Protein AF-A0A9P5F449-F1 (afdb_monomer)

Organism: Colletotrichum siamense (NCBI:txid690259)

Sequence (110 aa):
MAILNINISWKQHKWPLFYCLVSLIGAFAYGYDTIYYTGIQGMAPFIRDYGHQEPDGTYELGTTFLSVTASLIYVGEFCGALITAPINDRWGRKAVFAT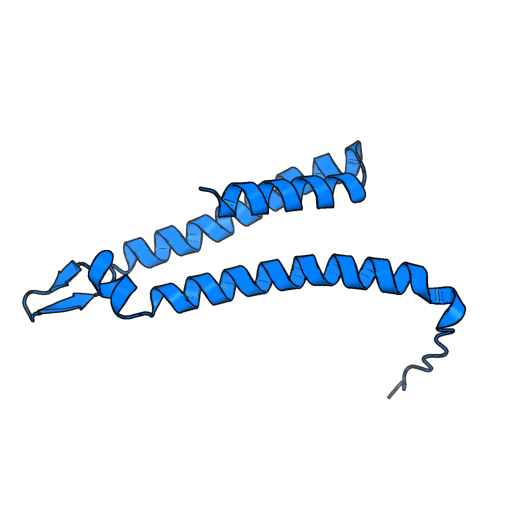ASVCIVAGAIV

Nearest PDB structures (foldseek):
  7w6s-assembly1_F  TM=2.680E-01  e=9.072E+00  Homo sapiens

Solvent-accessible surface area (backbone atoms only — not comparable to full-atom values): 6469 Å² total; per-residue (Å²): 135,85,74,78,81,77,83,73,58,64,87,78,44,50,63,64,52,50,54,51,52,59,54,44,51,56,56,49,52,54,55,46,51,59,52,50,54,59,53,47,73,72,33,68,69,52,22,63,76,68,25,48,79,44,96,86,74,50,58,45,60,50,68,64,59,57,50,53,57,57,49,50,53,56,53,51,50,53,54,49,54,62,55,45,53,62,43,32,76,75,62,32,70,70,47,43,52,52,53,52,52,50,51,52,54,53,63,73,73,109

Structure (mmCIF, N/CA/C/O backbone):
data_AF-A0A9P5F449-F1
#
_entry.id   AF-A0A9P5F449-F1
#
loop_
_atom_site.group_PDB
_atom_site.id
_atom_site.type_symbol
_atom_site.label_atom_id
_atom_site.label_alt_id
_atom_site.label_comp_id
_atom_site.label_asym_id
_atom_site.label_entity_id
_atom_site.label_seq_id
_atom_site.pdbx_PDB_ins_code
_atom_site.Cartn_x
_atom_site.Cartn_y
_atom_site.Cartn_z
_atom_site.occupancy
_atom_site.B_iso_or_equiv
_atom_site.auth_seq_id
_atom_site.auth_comp_id
_atom_site.auth_asym_id
_atom_site.auth_atom_id
_atom_site.pdbx_PDB_model_num
ATOM 1 N N . MET A 1 1 ? 20.920 -6.631 30.907 1.00 40.91 1 MET A N 1
ATOM 2 C CA . MET A 1 1 ? 20.142 -7.774 30.381 1.00 40.91 1 MET A CA 1
ATOM 3 C C . MET A 1 1 ? 18.872 -7.933 31.207 1.00 40.91 1 MET A C 1
ATOM 5 O O . MET A 1 1 ? 18.827 -8.759 32.107 1.00 40.91 1 MET A O 1
ATOM 9 N N . ALA A 1 2 ? 17.857 -7.102 30.963 1.00 43.72 2 ALA A N 1
ATOM 10 C CA . ALA A 1 2 ? 16.537 -7.317 31.548 1.00 43.72 2 ALA A CA 1
ATOM 11 C C . ALA A 1 2 ? 15.800 -8.304 30.636 1.00 43.72 2 ALA A C 1
ATOM 13 O O . ALA A 1 2 ? 15.246 -7.926 29.608 1.00 43.72 2 ALA A O 1
ATOM 14 N N . ILE A 1 3 ? 15.910 -9.589 30.969 1.00 54.06 3 ILE A N 1
ATOM 15 C CA . ILE A 1 3 ? 15.130 -10.664 30.361 1.00 54.06 3 ILE A CA 1
ATOM 16 C C . ILE A 1 3 ? 13.668 -10.339 30.678 1.00 54.06 3 ILE A C 1
ATOM 18 O O . ILE A 1 3 ? 13.267 -10.358 31.840 1.00 54.06 3 ILE A O 1
ATOM 22 N N . LEU A 1 4 ? 12.912 -9.938 29.654 1.00 55.19 4 LEU A N 1
ATOM 23 C CA . LEU A 1 4 ? 11.485 -9.651 29.745 1.00 55.19 4 LEU A CA 1
ATOM 24 C C . LEU A 1 4 ? 10.788 -10.831 30.437 1.00 55.19 4 LEU A C 1
ATOM 26 O O . LEU A 1 4 ? 10.708 -11.931 29.892 1.00 55.19 4 LEU A O 1
ATOM 30 N N . ASN A 1 5 ? 10.300 -10.599 31.654 1.00 52.06 5 ASN A N 1
ATOM 31 C CA . ASN A 1 5 ? 9.456 -11.531 32.387 1.00 52.06 5 ASN A CA 1
ATOM 32 C C . ASN A 1 5 ? 8.053 -11.482 31.763 1.00 52.06 5 ASN A C 1
ATOM 34 O O . ASN A 1 5 ? 7.157 -10.780 32.230 1.00 52.06 5 ASN A O 1
ATOM 38 N N . ILE A 1 6 ? 7.910 -12.148 30.616 1.00 66.00 6 ILE A N 1
ATOM 39 C CA . ILE A 1 6 ? 6.676 -12.203 29.835 1.00 66.00 6 ILE A CA 1
ATOM 40 C C . ILE A 1 6 ? 5.729 -13.211 30.498 1.00 66.00 6 ILE A C 1
ATOM 42 O O . ILE A 1 6 ? 5.575 -14.345 30.053 1.00 66.00 6 ILE A O 1
ATOM 46 N N . ASN A 1 7 ? 5.071 -12.793 31.577 1.00 60.50 7 ASN A N 1
ATOM 47 C CA . ASN A 1 7 ? 3.947 -13.525 32.159 1.00 60.50 7 ASN A CA 1
ATOM 48 C C . ASN A 1 7 ? 2.662 -13.214 31.360 1.00 60.50 7 ASN A C 1
ATOM 50 O O . ASN A 1 7 ? 1.750 -12.544 31.843 1.00 60.50 7 ASN A O 1
ATOM 54 N N . ILE A 1 8 ? 2.624 -13.613 30.080 1.00 64.94 8 ILE A N 1
ATOM 55 C CA . ILE A 1 8 ? 1.445 -13.432 29.217 1.00 64.94 8 ILE A CA 1
ATOM 56 C C . ILE A 1 8 ? 0.423 -14.519 29.548 1.00 64.94 8 ILE A C 1
ATOM 58 O O . ILE A 1 8 ? 0.587 -15.690 29.203 1.00 64.94 8 ILE A O 1
ATOM 62 N N . SER A 1 9 ? -0.687 -14.118 30.163 1.00 64.38 9 SER A N 1
ATOM 63 C CA . SER A 1 9 ? -1.872 -14.965 30.300 1.00 64.38 9 SER A CA 1
ATOM 64 C C . SER A 1 9 ? -2.606 -15.052 28.953 1.00 64.38 9 SER A C 1
ATOM 66 O O . SER A 1 9 ? -3.471 -14.234 28.627 1.00 64.38 9 SER A O 1
ATOM 68 N N . TRP A 1 10 ? -2.253 -16.053 28.138 1.00 65.31 10 TRP A N 1
ATOM 69 C CA . TRP A 1 10 ? -2.786 -16.278 26.780 1.00 65.31 10 TRP A CA 1
ATOM 70 C C . TRP A 1 10 ? -4.324 -16.323 26.709 1.00 65.31 10 TRP A C 1
ATOM 72 O O . TRP A 1 10 ? -4.921 -15.899 25.720 1.00 65.31 10 TRP A O 1
ATOM 82 N N . LYS A 1 11 ? -4.995 -16.785 27.775 1.00 66.81 11 LYS A N 1
ATOM 83 C CA . LYS A 1 11 ? -6.468 -16.834 27.844 1.00 66.81 11 LYS A CA 1
ATOM 84 C C . LYS A 1 11 ? -7.122 -15.456 27.989 1.00 66.81 11 LYS A C 1
ATOM 86 O O . LYS A 1 11 ? -8.237 -15.284 27.495 1.00 66.81 11 LYS A O 1
ATOM 91 N N . GLN A 1 12 ? -6.460 -14.500 28.644 1.00 70.56 12 GLN A N 1
ATOM 92 C CA . GLN A 1 12 ? -6.990 -13.145 28.856 1.00 70.56 12 GLN A CA 1
ATOM 93 C C . GLN A 1 12 ? -6.694 -12.223 27.665 1.00 70.56 12 GLN A C 1
ATOM 9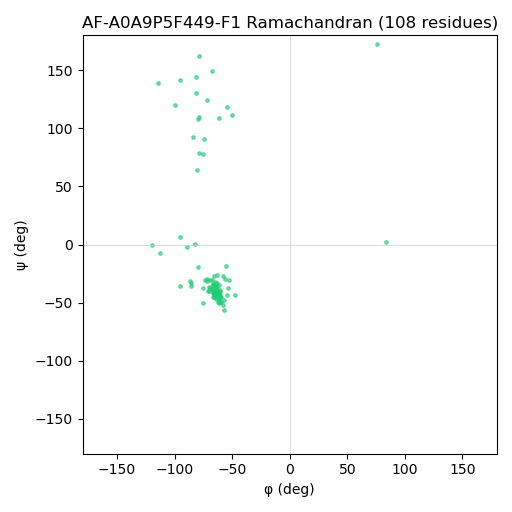5 O O . GLN A 1 12 ? -7.531 -11.400 27.303 1.00 70.56 12 GLN A O 1
ATOM 100 N N . HIS A 1 13 ? -5.557 -12.413 26.988 1.00 72.56 13 HIS A N 1
ATOM 101 C CA . HIS A 1 13 ? -5.115 -11.533 25.896 1.00 72.56 13 HIS A CA 1
ATOM 102 C C . HIS A 1 13 ? -5.482 -12.004 24.482 1.00 72.56 13 HIS A C 1
ATOM 104 O O . HIS A 1 13 ? -5.095 -11.357 23.512 1.00 72.56 13 HIS A O 1
ATOM 110 N N . LYS A 1 14 ? -6.276 -13.073 24.334 1.00 78.06 14 LYS A N 1
ATOM 111 C CA . LYS A 1 14 ? -6.694 -13.606 23.023 1.00 78.06 14 LYS A CA 1
ATOM 112 C C . LYS A 1 14 ? -7.355 -12.569 22.099 1.00 78.06 14 LYS A C 1
ATOM 114 O O . LYS A 1 14 ? -7.103 -12.577 20.901 1.00 78.06 14 LYS A O 1
ATOM 119 N N . TRP A 1 15 ? -8.157 -11.652 22.648 1.00 78.38 15 TRP A N 1
ATOM 120 C CA . TRP A 1 15 ? -8.842 -10.608 21.873 1.00 78.38 15 TRP A CA 1
ATOM 121 C C . TRP A 1 15 ? -7.901 -9.476 21.426 1.00 78.38 15 TRP A C 1
ATOM 123 O O . TRP A 1 15 ? -7.871 -9.191 20.231 1.00 78.38 15 TRP A O 1
ATOM 133 N N . PRO A 1 16 ? -7.089 -8.861 22.312 1.00 81.12 16 PRO A N 1
ATOM 134 C CA . PRO A 1 16 ? -6.036 -7.934 21.895 1.00 81.12 16 PRO A CA 1
ATOM 135 C C . PRO A 1 16 ? -5.073 -8.533 20.866 1.00 81.12 16 PRO A C 1
ATOM 137 O O . PRO A 1 16 ? -4.762 -7.881 19.875 1.00 81.12 16 PRO A O 1
ATOM 140 N N . LEU A 1 17 ? -4.648 -9.786 21.067 1.00 82.81 1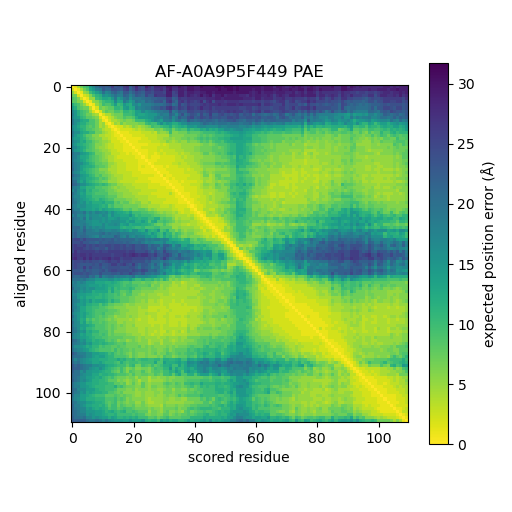7 LEU A N 1
ATOM 141 C CA . LEU A 1 17 ? -3.741 -10.476 20.150 1.00 82.81 17 LEU A CA 1
ATOM 142 C C . LEU A 1 17 ? -4.363 -10.621 18.755 1.00 82.81 17 LEU A C 1
ATOM 144 O O . LEU A 1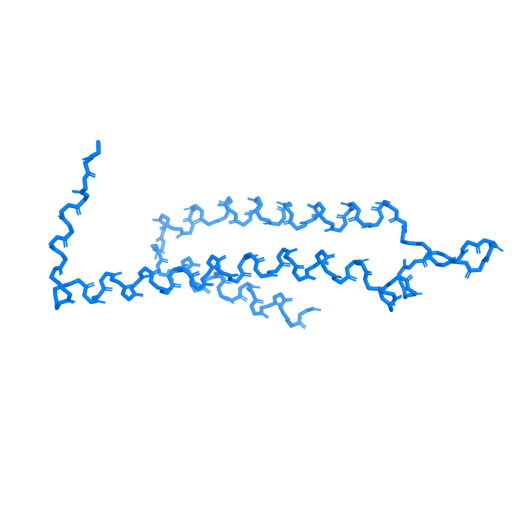 17 ? -3.703 -10.354 17.755 1.00 82.81 17 LEU A O 1
ATOM 148 N N . PHE A 1 18 ? -5.648 -10.978 18.694 1.00 84.31 18 PHE A N 1
ATOM 149 C CA . PHE A 1 18 ? -6.395 -11.060 17.443 1.00 84.31 18 PHE A CA 1
ATOM 150 C C . PHE A 1 18 ? -6.469 -9.704 16.725 1.00 84.31 18 PHE A C 1
ATOM 152 O O . PHE A 1 18 ? -6.177 -9.630 15.534 1.00 84.31 18 PHE A O 1
ATOM 159 N N . TYR A 1 19 ? -6.776 -8.613 17.435 1.00 83.56 19 TYR A N 1
ATOM 160 C CA . TYR A 1 19 ? -6.793 -7.276 16.828 1.00 83.56 19 TYR A CA 1
ATOM 161 C C . TYR A 1 19 ? -5.410 -6.833 16.326 1.00 83.56 19 TYR A C 1
ATOM 163 O O . TYR A 1 19 ? -5.313 -6.232 15.255 1.00 83.56 19 TYR A O 1
ATOM 171 N N . CYS A 1 20 ? -4.338 -7.160 17.052 1.00 83.69 20 CYS A N 1
ATOM 172 C CA . CYS A 1 20 ? -2.971 -6.896 16.602 1.00 83.69 20 CYS A CA 1
ATOM 173 C C . CYS A 1 20 ? -2.612 -7.704 15.349 1.00 83.69 20 CYS A C 1
ATOM 175 O O . CYS A 1 20 ? -2.021 -7.146 14.429 1.00 83.69 20 CYS A O 1
ATOM 177 N N . LEU A 1 21 ? -3.004 -8.981 15.280 1.00 86.31 21 LEU A N 1
ATOM 178 C CA . LEU A 1 21 ? -2.794 -9.824 14.099 1.00 86.31 21 LEU A CA 1
ATOM 179 C C . LEU A 1 21 ? -3.505 -9.264 12.864 1.00 86.31 21 LEU A C 1
ATOM 181 O O . LEU A 1 21 ? -2.893 -9.160 11.805 1.00 86.31 21 LEU A O 1
ATOM 185 N N . VAL A 1 22 ? -4.762 -8.836 13.004 1.00 85.50 22 VAL A N 1
ATOM 186 C CA . VAL A 1 22 ? -5.509 -8.209 11.900 1.00 85.50 22 VAL A CA 1
ATOM 187 C C . VAL A 1 22 ? -4.825 -6.918 11.436 1.00 85.50 22 VAL A C 1
ATOM 189 O O . VAL A 1 22 ? -4.688 -6.692 10.237 1.00 85.50 22 VAL A O 1
ATOM 192 N N . SER A 1 23 ? -4.325 -6.097 12.365 1.00 84.50 23 SER A N 1
ATOM 193 C CA . SER A 1 23 ? -3.555 -4.894 12.015 1.00 84.50 23 SER A CA 1
ATOM 194 C C . SER A 1 23 ? -2.238 -5.221 11.297 1.00 84.50 23 SER A C 1
ATOM 196 O O . SER A 1 23 ? -1.813 -4.461 10.429 1.00 84.50 23 SER A O 1
ATOM 198 N N . LEU A 1 24 ? -1.596 -6.338 11.648 1.00 87.81 24 LEU A N 1
ATOM 199 C CA . LEU A 1 24 ? -0.354 -6.817 11.037 1.00 87.81 24 LEU A CA 1
ATOM 200 C C . LEU A 1 24 ? -0.547 -7.231 9.577 1.00 87.81 24 LEU A C 1
ATOM 202 O O . LEU A 1 24 ? 0.341 -6.990 8.768 1.00 87.81 24 LEU A O 1
ATOM 206 N N . ILE A 1 25 ? -1.710 -7.785 9.221 1.00 87.12 25 ILE A N 1
ATOM 207 C CA . ILE A 1 25 ? -2.038 -8.120 7.825 1.00 87.12 25 ILE A CA 1
ATOM 208 C C . ILE A 1 25 ? -2.033 -6.859 6.950 1.00 87.12 25 ILE A C 1
ATOM 210 O O . ILE A 1 25 ? -1.518 -6.895 5.837 1.00 87.12 25 ILE A O 1
ATOM 214 N N . GLY A 1 26 ? -2.537 -5.730 7.460 1.00 83.56 26 GLY A N 1
ATOM 215 C CA . GLY A 1 26 ? -2.481 -4.451 6.743 1.00 83.56 26 GLY A CA 1
ATOM 216 C C . GLY A 1 26 ? -1.046 -3.970 6.504 1.00 83.56 26 GLY A C 1
ATOM 217 O O . GLY A 1 26 ? -0.701 -3.583 5.392 1.00 83.56 26 GLY A O 1
ATOM 218 N N . ALA A 1 27 ? -0.187 -4.064 7.523 1.00 85.00 27 ALA A N 1
ATOM 219 C CA . ALA A 1 27 ? 1.233 -3.729 7.389 1.00 85.00 27 ALA A CA 1
ATOM 220 C C . ALA A 1 27 ? 1.977 -4.687 6.439 1.00 85.00 27 ALA A C 1
ATOM 222 O O . ALA A 1 27 ? 2.866 -4.269 5.702 1.00 85.00 27 ALA A O 1
ATOM 223 N N . PHE A 1 28 ? 1.596 -5.966 6.430 1.00 87.44 28 PHE A N 1
ATOM 224 C CA . PHE A 1 28 ? 2.144 -6.959 5.512 1.00 87.44 28 PHE A CA 1
ATOM 225 C C . PHE A 1 28 ? 1.753 -6.671 4.058 1.00 87.44 28 PHE A C 1
ATOM 227 O O . PHE A 1 28 ? 2.614 -6.709 3.186 1.00 87.44 28 PHE A O 1
ATOM 234 N N . ALA A 1 29 ? 0.484 -6.337 3.801 1.00 86.31 29 ALA A N 1
ATOM 235 C CA . ALA A 1 29 ? 0.010 -5.974 2.466 1.00 86.31 29 ALA A CA 1
ATOM 236 C C . ALA A 1 29 ? 0.738 -4.736 1.916 1.00 86.31 29 ALA A C 1
ATOM 238 O O . ALA A 1 29 ? 1.142 -4.735 0.759 1.00 86.31 29 ALA A O 1
ATOM 239 N N . TYR A 1 30 ? 0.972 -3.731 2.767 1.00 84.00 30 TYR A N 1
ATOM 240 C CA . TYR A 1 30 ? 1.771 -2.557 2.414 1.00 84.00 30 TYR A CA 1
ATOM 241 C C . TYR A 1 30 ? 3.190 -2.937 1.962 1.00 84.00 30 TYR A C 1
ATOM 243 O O . TYR A 1 30 ? 3.611 -2.576 0.869 1.00 84.00 30 TYR A O 1
ATOM 251 N N . GLY A 1 31 ? 3.910 -3.729 2.767 1.00 87.00 31 GLY A N 1
ATOM 252 C CA . GLY A 1 31 ? 5.265 -4.162 2.408 1.00 87.00 31 GLY A CA 1
ATOM 253 C C . GLY A 1 31 ? 5.308 -5.063 1.169 1.00 87.00 31 GLY A C 1
ATOM 254 O O . GLY A 1 31 ? 6.268 -5.009 0.400 1.00 87.00 31 GLY A O 1
ATOM 255 N N . TYR A 1 32 ? 4.268 -5.873 0.960 1.00 88.50 32 TYR A N 1
ATOM 256 C CA . TYR A 1 32 ? 4.130 -6.697 -0.237 1.00 88.50 32 TYR A CA 1
ATOM 257 C C . TYR A 1 32 ? 4.048 -5.837 -1.502 1.00 88.50 32 TYR A C 1
ATOM 259 O O . TYR A 1 32 ? 4.779 -6.117 -2.446 1.00 88.50 32 TYR A O 1
ATOM 267 N N . ASP A 1 33 ? 3.233 -4.780 -1.510 1.00 85.50 33 ASP A N 1
ATOM 268 C CA . ASP A 1 33 ? 3.032 -3.927 -2.689 1.00 85.50 33 ASP A CA 1
ATOM 269 C C . ASP A 1 33 ? 4.323 -3.198 -3.107 1.00 85.50 33 ASP A C 1
ATOM 271 O O . ASP A 1 33 ? 4.703 -3.198 -4.280 1.00 85.50 33 ASP A O 1
ATOM 275 N N . THR A 1 34 ? 5.090 -2.691 -2.134 1.00 83.62 34 THR A N 1
ATOM 276 C CA . THR A 1 34 ? 6.384 -2.037 -2.397 1.00 83.62 34 THR A CA 1
ATOM 277 C C . THR A 1 34 ? 7.397 -2.984 -3.057 1.00 83.62 34 THR A C 1
ATOM 279 O O . THR A 1 34 ? 8.095 -2.611 -4.006 1.00 83.62 34 THR A O 1
ATOM 282 N N . ILE A 1 35 ? 7.500 -4.223 -2.567 1.00 85.88 35 ILE A N 1
ATOM 283 C CA . ILE A 1 35 ? 8.446 -5.218 -3.102 1.00 85.88 35 ILE A CA 1
ATOM 284 C C . ILE A 1 35 ? 7.941 -5.784 -4.434 1.00 85.88 35 ILE A C 1
ATOM 286 O O . ILE A 1 35 ? 8.727 -6.025 -5.349 1.00 85.88 35 ILE A O 1
ATOM 290 N N . TYR A 1 36 ? 6.632 -5.976 -4.563 1.00 85.50 36 TYR A N 1
ATOM 291 C CA . TYR A 1 36 ? 6.002 -6.451 -5.787 1.00 85.50 36 TYR A CA 1
ATOM 292 C C . TYR A 1 36 ? 6.257 -5.486 -6.949 1.00 85.50 36 TYR A C 1
ATOM 294 O O . TYR A 1 36 ? 6.740 -5.905 -8.004 1.00 85.50 36 TYR A O 1
ATOM 302 N N . TYR A 1 37 ? 6.021 -4.190 -6.730 1.00 82.38 37 TYR A N 1
ATOM 303 C CA . TYR A 1 37 ? 6.223 -3.164 -7.746 1.00 82.38 37 TYR A CA 1
ATOM 304 C C . TYR A 1 37 ? 7.688 -3.067 -8.195 1.00 82.38 37 TYR A C 1
ATOM 306 O O . TYR A 1 37 ? 7.989 -3.136 -9.388 1.00 82.38 37 TYR A O 1
ATOM 314 N N . THR A 1 38 ? 8.618 -2.995 -7.238 1.00 81.94 38 THR A N 1
ATOM 315 C CA . THR A 1 38 ? 10.062 -2.951 -7.531 1.00 81.94 38 THR A CA 1
ATOM 316 C C . THR A 1 38 ? 10.562 -4.224 -8.225 1.00 81.94 38 THR A C 1
ATOM 318 O O . THR A 1 38 ? 11.433 -4.149 -9.092 1.00 81.94 38 THR A O 1
ATOM 321 N N . GLY A 1 39 ? 9.984 -5.388 -7.913 1.00 83.12 39 GLY A N 1
ATOM 322 C CA . GLY A 1 39 ? 10.294 -6.652 -8.581 1.00 83.12 39 GLY A CA 1
ATOM 323 C C . GLY A 1 39 ? 9.865 -6.681 -10.051 1.00 83.12 39 GLY A C 1
ATOM 324 O O . GLY A 1 39 ? 10.634 -7.129 -10.901 1.00 83.12 39 GLY A O 1
ATOM 325 N N . ILE A 1 40 ? 8.674 -6.161 -10.370 1.00 81.75 40 ILE A N 1
ATOM 326 C CA . ILE A 1 40 ? 8.163 -6.106 -11.751 1.00 81.75 40 ILE A CA 1
ATOM 327 C C . ILE A 1 40 ? 8.989 -5.161 -12.619 1.00 81.75 40 ILE A C 1
ATOM 329 O O . ILE A 1 40 ? 9.271 -5.490 -13.771 1.00 81.75 40 ILE A O 1
ATOM 333 N N . GLN A 1 41 ? 9.426 -4.025 -12.071 1.00 72.69 41 GLN A N 1
ATOM 334 C CA . GLN A 1 41 ? 10.254 -3.063 -12.805 1.00 72.69 41 GLN A CA 1
ATOM 335 C C . GLN A 1 41 ? 11.562 -3.679 -13.335 1.00 72.69 41 GLN A C 1
ATOM 337 O O . GLN A 1 41 ? 12.073 -3.232 -14.360 1.00 72.69 41 GLN A O 1
ATOM 342 N N . GLY A 1 42 ? 12.086 -4.717 -12.675 1.00 74.25 42 GLY A N 1
ATOM 343 C CA . GLY A 1 42 ? 13.280 -5.452 -13.106 1.00 74.25 42 GLY A CA 1
ATOM 344 C C . GLY A 1 42 ? 13.017 -6.632 -14.052 1.00 74.25 42 GLY A C 1
ATOM 345 O O . GLY A 1 42 ? 13.967 -7.296 -14.467 1.00 74.25 42 GLY A O 1
ATOM 346 N N . MET A 1 43 ? 11.761 -6.945 -14.389 1.00 77.69 43 MET A N 1
ATOM 347 C CA . MET A 1 43 ? 11.435 -8.090 -15.244 1.00 77.69 43 MET A CA 1
ATOM 348 C C . MET A 1 43 ? 11.625 -7.762 -16.732 1.00 77.69 43 MET A C 1
ATOM 350 O O . MET A 1 43 ? 11.058 -6.807 -17.254 1.00 77.69 43 MET A O 1
ATOM 354 N N . ALA A 1 44 ? 12.337 -8.635 -17.452 1.00 70.31 44 ALA A N 1
ATOM 355 C CA . ALA A 1 44 ? 12.544 -8.548 -18.902 1.00 70.31 44 ALA A CA 1
ATOM 356 C C . ALA A 1 44 ? 11.267 -8.291 -19.745 1.00 70.31 44 ALA A C 1
ATOM 358 O O . ALA A 1 44 ? 11.332 -7.460 -20.648 1.00 70.31 44 ALA A O 1
ATOM 359 N N . PRO A 1 45 ? 10.105 -8.937 -19.493 1.00 71.75 45 PRO A N 1
ATOM 360 C CA . PRO A 1 45 ? 8.872 -8.614 -20.221 1.00 71.75 45 PRO A CA 1
ATOM 361 C C . PRO A 1 45 ? 8.371 -7.185 -19.968 1.00 71.75 45 PRO A C 1
ATOM 363 O O . PRO A 1 45 ? 7.957 -6.523 -20.911 1.00 71.75 45 PRO A O 1
ATOM 366 N N . PHE A 1 46 ? 8.476 -6.677 -18.737 1.00 71.12 46 PHE A N 1
ATOM 367 C CA . PHE A 1 46 ? 8.095 -5.297 -18.418 1.00 71.12 46 PHE A CA 1
ATOM 368 C C . PHE A 1 46 ? 9.017 -4.292 -19.121 1.00 71.12 46 PHE A C 1
ATOM 370 O O . PHE A 1 46 ? 8.560 -3.282 -19.652 1.00 71.12 46 PHE A O 1
ATOM 377 N N . ILE A 1 47 ? 10.311 -4.624 -19.203 1.00 69.31 47 ILE A N 1
ATOM 378 C CA . ILE A 1 47 ? 11.303 -3.831 -19.932 1.00 69.31 47 ILE A CA 1
ATOM 379 C C . ILE A 1 47 ? 11.060 -3.835 -21.438 1.00 69.31 47 ILE A C 1
ATOM 381 O O . ILE A 1 47 ? 11.258 -2.820 -22.095 1.00 69.31 47 ILE A O 1
ATOM 385 N N . ARG A 1 48 ? 10.573 -4.942 -21.992 1.00 65.06 48 ARG A N 1
ATOM 386 C CA . ARG A 1 48 ? 10.231 -5.021 -23.412 1.00 65.06 48 ARG A CA 1
ATOM 387 C C . ARG A 1 48 ? 8.991 -4.194 -23.768 1.00 65.06 48 ARG A C 1
ATOM 389 O O . ARG A 1 48 ? 8.953 -3.621 -24.850 1.00 65.06 48 ARG A O 1
ATOM 396 N N . ASP A 1 49 ? 7.998 -4.144 -22.881 1.00 69.00 49 ASP A N 1
ATOM 397 C CA . ASP A 1 49 ? 6.713 -3.492 -23.165 1.00 69.00 49 ASP A CA 1
ATOM 398 C C . ASP A 1 49 ? 6.725 -1.979 -22.848 1.00 69.00 49 ASP A C 1
ATOM 400 O O . ASP A 1 49 ? 6.061 -1.208 -23.540 1.00 69.00 49 ASP A O 1
ATOM 404 N N . TYR A 1 50 ? 7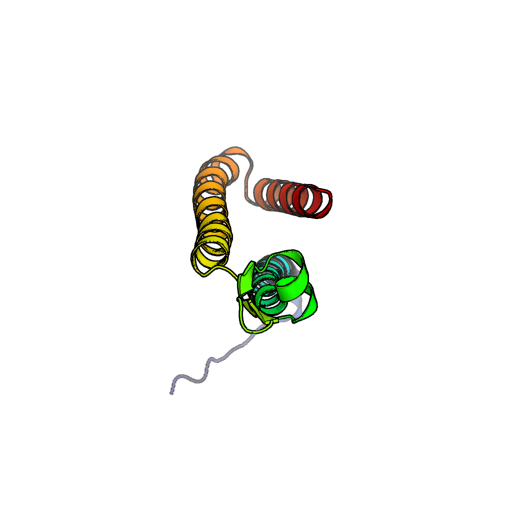.501 -1.535 -21.847 1.00 65.81 50 TYR A N 1
ATOM 405 C CA . TYR A 1 50 ? 7.608 -0.119 -21.442 1.00 65.81 50 TYR A CA 1
ATOM 406 C C . TYR A 1 50 ? 8.984 0.521 -21.698 1.00 65.81 50 TYR A C 1
ATOM 408 O O . TYR A 1 50 ? 9.149 1.726 -21.494 1.00 65.81 50 TYR A O 1
ATOM 416 N N . GLY A 1 51 ? 9.985 -0.258 -22.112 1.00 63.31 51 GLY A N 1
ATOM 417 C CA . GLY A 1 51 ? 11.319 0.244 -22.442 1.00 63.31 51 GLY A CA 1
ATOM 418 C C . GLY A 1 51 ? 11.395 0.886 -23.824 1.00 63.31 51 GLY A C 1
ATOM 419 O O . GLY A 1 51 ? 10.522 0.709 -24.675 1.00 63.31 51 GLY A O 1
ATOM 420 N N . HIS A 1 52 ? 12.444 1.670 -24.050 1.00 61.81 52 HIS A N 1
ATOM 421 C CA . HIS A 1 52 ? 12.774 2.192 -25.374 1.00 61.81 52 HIS A CA 1
ATOM 422 C C . HIS A 1 52 ? 13.803 1.282 -26.038 1.00 61.81 52 HIS A C 1
ATOM 424 O O . HIS A 1 52 ? 14.686 0.737 -25.376 1.00 61.81 52 HIS A O 1
ATOM 430 N N . GLN A 1 53 ? 13.641 1.079 -27.345 1.00 60.47 53 GLN A N 1
ATOM 431 C CA . GLN A 1 53 ? 14.569 0.284 -28.132 1.00 60.47 53 GLN A CA 1
ATOM 432 C C . GLN A 1 53 ? 15.791 1.151 -28.450 1.00 60.47 53 GLN A C 1
ATOM 434 O O . GLN A 1 53 ? 15.705 2.094 -29.240 1.00 60.47 53 GLN A O 1
ATOM 439 N N . GLU A 1 54 ? 16.910 0.845 -27.805 1.00 61.38 54 GLU A N 1
ATOM 440 C CA . GLU A 1 54 ? 18.202 1.464 -28.082 1.00 61.38 54 GLU A CA 1
ATOM 441 C C . GLU A 1 54 ? 18.667 1.019 -29.489 1.00 61.38 54 GLU A C 1
ATOM 443 O O . GLU A 1 54 ? 18.358 -0.104 -29.913 1.00 61.38 54 GLU A O 1
ATOM 448 N N . PRO A 1 55 ? 19.422 1.841 -30.240 1.00 55.69 55 PRO A N 1
ATOM 449 C CA . PRO A 1 55 ? 19.956 1.468 -31.557 1.00 55.69 55 PRO A CA 1
ATOM 450 C C . PRO A 1 55 ? 20.804 0.178 -31.580 1.00 55.69 55 PRO A C 1
ATOM 452 O O . PRO A 1 55 ? 20.942 -0.422 -32.645 1.00 55.69 55 PRO A O 1
ATOM 455 N N . ASP A 1 56 ? 21.302 -0.288 -30.429 1.00 57.41 56 ASP A N 1
ATOM 456 C CA . ASP A 1 56 ? 22.023 -1.564 -30.265 1.00 57.41 56 ASP A CA 1
ATOM 457 C C . ASP A 1 56 ? 21.097 -2.794 -30.112 1.00 57.41 56 ASP A C 1
ATOM 459 O O . ASP A 1 56 ? 21.563 -3.928 -29.984 1.00 57.41 56 ASP A O 1
ATOM 463 N N . GLY A 1 57 ? 19.773 -2.606 -30.148 1.00 59.66 57 GLY A N 1
ATOM 464 C CA . GLY A 1 57 ? 18.781 -3.683 -30.049 1.00 59.66 57 GLY A CA 1
ATOM 465 C C . GLY A 1 57 ? 18.448 -4.119 -28.617 1.00 59.66 57 GLY A C 1
ATOM 466 O O . GLY A 1 57 ? 17.634 -5.029 -28.435 1.00 59.66 57 GLY A O 1
ATOM 467 N N . THR A 1 58 ? 19.036 -3.472 -27.608 1.00 59.06 58 THR A N 1
ATOM 468 C CA . THR A 1 58 ? 18.677 -3.623 -26.193 1.00 59.06 58 THR A CA 1
ATOM 469 C C . THR A 1 58 ? 17.459 -2.767 -25.850 1.00 59.06 58 THR A C 1
ATOM 471 O O . THR A 1 58 ? 17.269 -1.678 -26.384 1.00 59.06 58 THR A O 1
ATOM 474 N N . TYR A 1 59 ? 16.609 -3.278 -24.962 1.00 58.69 59 TYR A N 1
ATOM 475 C CA . TYR A 1 59 ? 15.489 -2.525 -24.402 1.00 58.69 59 TYR A CA 1
ATOM 476 C C . TYR A 1 59 ? 15.912 -2.031 -23.025 1.00 58.69 59 TYR A C 1
ATOM 478 O O . TYR A 1 59 ? 16.223 -2.853 -22.160 1.00 58.69 59 TYR A O 1
ATOM 486 N N . GLU A 1 60 ? 15.923 -0.719 -22.816 1.00 60.56 60 GLU A N 1
ATOM 487 C CA . GLU A 1 60 ? 16.166 -0.127 -21.500 1.00 60.56 60 GLU A CA 1
ATOM 488 C C . GLU A 1 60 ? 14.917 0.603 -21.008 1.00 60.56 60 GLU A C 1
ATOM 490 O O . GLU A 1 60 ? 14.221 1.286 -21.767 1.00 60.56 60 GLU A O 1
ATOM 495 N N . LEU A 1 61 ? 14.607 0.453 -19.716 1.00 63.38 61 LEU A N 1
ATOM 496 C CA . LEU A 1 61 ? 13.567 1.267 -19.098 1.00 63.38 61 LEU A CA 1
ATOM 497 C C . LEU A 1 61 ? 14.091 2.692 -18.955 1.00 63.38 61 LEU A C 1
ATOM 499 O O . LEU A 1 61 ? 15.101 2.916 -18.289 1.00 63.38 61 LEU A O 1
ATOM 503 N N . GLY A 1 62 ? 13.361 3.665 -19.499 1.00 64.38 62 GLY A N 1
ATOM 504 C CA . GLY A 1 62 ? 13.663 5.069 -19.250 1.00 64.38 62 GLY A CA 1
ATOM 505 C C . GLY A 1 62 ? 13.695 5.341 -17.743 1.00 64.38 62 GLY A C 1
ATOM 506 O O . GLY A 1 62 ? 12.683 5.188 -17.051 1.00 64.38 62 GLY A O 1
ATOM 507 N N . THR A 1 63 ? 14.847 5.774 -17.227 1.00 67.00 63 THR A N 1
ATOM 508 C CA . THR A 1 63 ? 15.057 6.078 -15.797 1.00 67.00 63 THR A CA 1
ATOM 509 C C . THR A 1 63 ? 14.052 7.107 -15.274 1.00 67.00 63 THR A C 1
ATOM 511 O O . THR A 1 63 ? 13.640 7.056 -14.112 1.00 67.00 63 THR A O 1
ATOM 514 N N . THR A 1 64 ? 13.585 8.000 -16.150 1.00 71.81 64 THR A N 1
ATOM 515 C CA . THR A 1 64 ? 12.510 8.956 -15.875 1.00 71.81 64 THR A CA 1
ATOM 516 C C . THR A 1 64 ? 11.174 8.266 -15.596 1.00 71.81 64 THR A C 1
ATOM 518 O O . THR A 1 64 ? 10.529 8.599 -14.608 1.00 71.81 64 THR A O 1
ATOM 521 N N . PHE A 1 65 ? 10.762 7.282 -16.402 1.00 74.75 65 PHE A N 1
ATOM 522 C CA . PHE A 1 65 ? 9.494 6.568 -16.199 1.00 74.75 65 PHE A CA 1
ATOM 523 C C . PHE A 1 65 ? 9.520 5.744 -14.907 1.00 74.75 65 PHE A C 1
ATOM 525 O O . PHE A 1 65 ? 8.570 5.766 -14.121 1.00 74.75 65 PHE A O 1
ATOM 532 N N . LEU A 1 66 ? 10.651 5.093 -14.631 1.00 77.94 66 LEU A N 1
ATOM 533 C CA . LEU A 1 66 ? 10.863 4.337 -13.397 1.00 77.94 66 LEU A CA 1
ATOM 534 C C . LEU A 1 66 ? 10.772 5.249 -12.160 1.00 77.94 66 LEU A C 1
ATOM 536 O O . LEU A 1 66 ? 10.073 4.930 -11.200 1.00 77.94 66 LEU A O 1
ATOM 540 N N . SER A 1 67 ? 11.404 6.424 -12.217 1.00 79.50 67 SER A N 1
ATOM 541 C CA . SER A 1 67 ? 11.404 7.393 -11.111 1.00 79.50 67 SER A CA 1
ATOM 542 C C . SER A 1 67 ? 10.042 8.067 -10.903 1.00 79.50 67 SER A C 1
ATOM 544 O O . SER A 1 67 ? 9.611 8.265 -9.765 1.00 79.50 67 SER A O 1
ATOM 546 N N . VAL A 1 68 ? 9.333 8.412 -11.983 1.00 82.88 68 VAL A N 1
ATOM 547 C CA . VAL A 1 68 ? 7.999 9.038 -11.910 1.00 82.88 68 VAL A CA 1
ATOM 548 C C . VAL A 1 68 ? 6.981 8.069 -11.318 1.00 82.88 68 VAL A C 1
ATOM 550 O O . VAL A 1 68 ? 6.226 8.434 -10.423 1.00 82.88 68 VAL A O 1
ATOM 553 N N . THR A 1 69 ? 6.983 6.819 -11.768 1.00 82.19 69 THR A N 1
ATOM 554 C CA . THR A 1 69 ? 6.027 5.826 -11.275 1.00 82.19 69 THR A CA 1
ATOM 555 C C . THR A 1 69 ? 6.308 5.412 -9.826 1.00 82.19 69 THR A C 1
ATOM 557 O O . THR A 1 69 ? 5.375 5.333 -9.032 1.00 82.19 69 THR A O 1
ATOM 560 N N . ALA A 1 70 ? 7.578 5.252 -9.437 1.00 83.75 70 ALA A N 1
ATOM 561 C CA . ALA A 1 70 ? 7.945 4.979 -8.045 1.00 83.75 70 ALA A CA 1
ATOM 562 C C . ALA A 1 70 ? 7.602 6.151 -7.105 1.00 83.75 70 ALA A C 1
ATOM 564 O O . ALA A 1 70 ? 7.107 5.940 -6.001 1.00 83.75 70 ALA A O 1
ATOM 565 N N . SER A 1 71 ? 7.821 7.398 -7.537 1.00 87.31 71 SER A N 1
ATOM 566 C CA . SER A 1 71 ? 7.479 8.576 -6.725 1.00 87.31 71 SER A CA 1
ATOM 567 C C . SER A 1 71 ? 5.971 8.780 -6.562 1.00 87.31 71 SER A C 1
ATOM 569 O O . SER A 1 71 ? 5.536 9.243 -5.507 1.00 87.31 71 SER A O 1
ATOM 571 N N . LEU A 1 72 ? 5.163 8.381 -7.548 1.00 87.06 72 LEU A N 1
ATOM 572 C CA . LEU A 1 72 ? 3.704 8.475 -7.476 1.00 87.06 72 LEU A CA 1
ATOM 573 C C . LEU A 1 72 ? 3.116 7.635 -6.328 1.00 87.06 72 LEU A C 1
ATOM 575 O O . LEU A 1 72 ? 2.169 8.080 -5.679 1.00 87.06 72 LEU A O 1
ATOM 579 N N . ILE A 1 73 ? 3.712 6.473 -6.033 1.00 87.38 73 ILE A N 1
ATOM 580 C CA . ILE A 1 73 ? 3.316 5.612 -4.906 1.00 87.38 73 ILE A CA 1
ATOM 581 C C . ILE A 1 73 ? 3.488 6.368 -3.582 1.00 87.38 73 ILE A C 1
ATOM 583 O O . ILE A 1 73 ? 2.534 6.496 -2.817 1.00 87.38 73 ILE A O 1
ATOM 587 N N . TYR A 1 74 ? 4.656 6.979 -3.356 1.00 87.56 74 TYR A N 1
ATOM 588 C CA . TYR A 1 74 ? 4.922 7.767 -2.145 1.00 87.56 74 TYR A CA 1
ATOM 589 C C . TYR A 1 74 ? 4.012 8.996 -2.012 1.00 87.56 74 TYR A C 1
ATOM 591 O O . TYR A 1 74 ? 3.593 9.346 -0.907 1.00 87.56 74 TYR A O 1
ATOM 599 N N . VAL A 1 75 ? 3.669 9.653 -3.126 1.00 90.94 75 VAL A N 1
ATOM 600 C CA . VAL A 1 75 ? 2.689 10.754 -3.119 1.00 90.94 75 VAL A CA 1
ATOM 601 C C . VAL A 1 75 ? 1.306 10.244 -2.700 1.00 90.94 75 VAL A C 1
ATOM 603 O O . VAL A 1 75 ? 0.632 10.886 -1.890 1.00 90.94 75 VAL A O 1
ATOM 606 N N . GLY A 1 76 ? 0.893 9.078 -3.203 1.00 87.12 76 GLY A N 1
ATOM 607 C CA . GLY A 1 76 ? -0.346 8.414 -2.800 1.00 87.12 76 GLY A CA 1
ATOM 608 C C . GLY A 1 76 ? -0.374 8.081 -1.307 1.00 87.12 76 GLY A C 1
ATOM 609 O O . GLY A 1 76 ? -1.354 8.393 -0.629 1.00 87.12 76 GLY A O 1
ATOM 610 N N . GLU A 1 77 ? 0.717 7.529 -0.773 1.00 87.56 77 GLU A N 1
ATOM 611 C CA . GLU A 1 77 ? 0.872 7.230 0.658 1.00 87.56 77 GLU A CA 1
ATOM 612 C C . GLU A 1 77 ? 0.766 8.486 1.525 1.00 87.56 77 GLU A C 1
ATOM 614 O O . GLU A 1 77 ? 0.055 8.489 2.534 1.00 87.56 77 GLU A O 1
ATOM 619 N N . PHE A 1 78 ? 1.420 9.575 1.117 1.00 89.62 78 PHE A N 1
ATOM 620 C CA . PHE A 1 78 ? 1.362 10.852 1.823 1.00 89.62 78 PHE A CA 1
ATOM 621 C C . PHE A 1 78 ? -0.072 11.391 1.898 1.00 89.62 78 PHE A C 1
A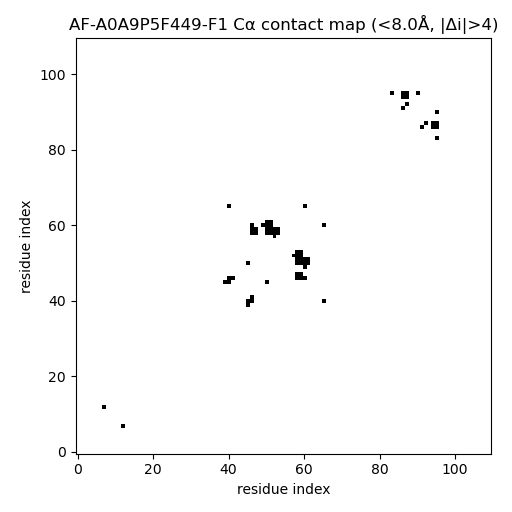TOM 623 O O . PHE A 1 78 ? -0.571 11.714 2.981 1.00 89.62 78 PHE A O 1
ATOM 630 N N . CYS A 1 79 ? -0.769 11.430 0.762 1.00 91.44 79 CYS A N 1
ATOM 631 C CA . CYS A 1 79 ? -2.168 11.847 0.704 1.00 91.44 79 CYS A CA 1
ATOM 632 C C . CYS A 1 79 ? -3.072 10.915 1.527 1.00 91.44 79 CYS A C 1
ATOM 634 O O . CYS A 1 79 ? -3.938 11.383 2.270 1.00 91.44 79 CYS A O 1
ATOM 636 N N . GLY A 1 80 ? -2.849 9.601 1.447 1.00 86.69 80 GLY A N 1
ATOM 637 C CA . GLY A 1 80 ? -3.584 8.599 2.217 1.00 86.69 80 GLY A CA 1
ATOM 638 C C . GLY A 1 80 ? -3.410 8.773 3.726 1.00 86.69 80 GLY A C 1
ATOM 639 O O . GLY A 1 80 ? -4.394 8.722 4.469 1.00 86.69 80 GLY A O 1
ATOM 640 N N . ALA A 1 81 ? -2.192 9.056 4.189 1.00 87.50 81 ALA A N 1
ATOM 641 C CA . ALA A 1 81 ? -1.906 9.323 5.596 1.00 87.50 81 ALA A CA 1
ATOM 642 C C . ALA A 1 81 ? -2.619 10.593 6.093 1.00 87.50 81 ALA A C 1
ATOM 644 O O . ALA A 1 81 ? -3.223 10.580 7.170 1.00 87.50 81 ALA A O 1
ATOM 645 N N . LEU A 1 82 ? -2.625 11.660 5.285 1.00 89.25 82 LEU A N 1
ATOM 646 C CA . LEU A 1 82 ? -3.329 12.905 5.607 1.00 89.25 82 LEU A CA 1
ATOM 647 C C . LEU A 1 82 ? -4.845 12.718 5.701 1.00 89.25 82 LEU A C 1
ATOM 649 O O . LEU A 1 82 ? -5.467 13.277 6.599 1.00 89.25 82 LEU A O 1
ATOM 653 N N . ILE A 1 83 ? -5.441 11.927 4.804 1.00 87.12 83 ILE A N 1
ATOM 654 C CA . ILE A 1 83 ? -6.886 11.644 4.799 1.00 87.12 83 ILE A CA 1
ATOM 655 C C . ILE A 1 83 ? -7.268 10.688 5.938 1.00 87.12 83 ILE A C 1
ATOM 657 O O . ILE A 1 83 ? -8.360 10.782 6.502 1.00 87.12 83 ILE A O 1
ATOM 661 N N . THR A 1 84 ? -6.362 9.794 6.330 1.00 84.44 84 THR A N 1
ATOM 662 C CA . THR A 1 84 ? -6.611 8.830 7.407 1.00 84.44 84 THR A CA 1
ATOM 663 C C . THR A 1 84 ? -6.778 9.510 8.769 1.00 84.44 84 THR A C 1
ATOM 665 O O . THR A 1 84 ? -7.614 9.073 9.561 1.00 84.44 84 THR A O 1
ATOM 668 N N . ALA A 1 85 ? -6.050 10.600 9.037 1.00 83.62 85 ALA A N 1
ATOM 669 C CA . ALA A 1 85 ? -6.143 11.344 10.297 1.00 83.62 85 ALA A CA 1
ATOM 670 C C . ALA A 1 85 ? -7.574 11.846 10.624 1.00 83.62 85 ALA A C 1
ATOM 672 O O . ALA A 1 85 ? -8.118 11.442 11.655 1.00 83.62 85 ALA A O 1
ATOM 673 N N . PRO A 1 86 ? -8.257 12.632 9.765 1.00 83.50 86 PRO A N 1
ATOM 674 C CA . PRO A 1 86 ? -9.620 13.086 10.037 1.00 83.50 86 PRO A CA 1
ATOM 675 C C . PRO A 1 86 ? -10.652 11.949 10.027 1.00 83.50 86 PRO A C 1
ATOM 677 O O . PRO A 1 86 ? -11.644 12.028 10.752 1.00 83.50 86 PRO A O 1
ATOM 680 N N . ILE A 1 87 ? -10.448 10.884 9.239 1.00 81.56 87 ILE A N 1
ATOM 681 C CA . ILE A 1 87 ? -11.346 9.714 9.240 1.00 81.56 87 ILE A CA 1
ATOM 682 C C . ILE A 1 87 ? -11.272 8.987 10.585 1.00 81.56 87 ILE A C 1
ATOM 684 O O . ILE A 1 87 ? -12.309 8.611 11.144 1.00 81.56 87 ILE A O 1
ATOM 688 N N . ASN A 1 88 ? -10.062 8.824 11.124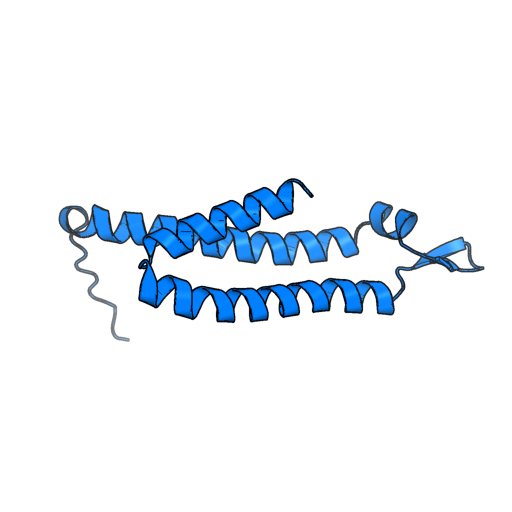 1.00 83.19 88 ASN A N 1
ATOM 689 C CA . ASN A 1 88 ? -9.852 8.188 12.417 1.00 83.19 88 ASN A CA 1
ATOM 690 C C . ASN A 1 88 ? -10.540 8.959 13.550 1.00 83.19 88 ASN A C 1
ATOM 692 O O . ASN A 1 88 ? -11.209 8.341 14.378 1.00 83.19 88 ASN A O 1
ATOM 696 N N . ASP A 1 89 ? -10.430 10.287 13.557 1.00 80.19 89 ASP A N 1
ATOM 697 C CA . ASP A 1 89 ? -10.996 11.117 14.625 1.00 80.19 89 ASP A CA 1
ATOM 698 C C . ASP A 1 89 ? -12.529 11.185 14.579 1.00 80.19 89 ASP A C 1
ATOM 700 O O . ASP A 1 89 ? -13.177 11.316 15.619 1.00 80.19 89 ASP A O 1
ATOM 704 N N . ARG A 1 90 ? -13.134 11.067 13.389 1.00 79.44 90 ARG A N 1
ATOM 705 C CA . ARG A 1 90 ? -14.584 11.259 13.204 1.00 79.44 90 ARG A CA 1
ATOM 706 C C . ARG A 1 90 ? -15.401 9.968 13.238 1.00 79.44 90 ARG A C 1
ATOM 708 O O . ARG A 1 90 ? -16.519 9.978 13.747 1.00 79.44 90 ARG A O 1
ATOM 715 N N . TRP A 1 91 ? -14.863 8.868 12.710 1.00 74.81 91 TRP A N 1
ATOM 716 C CA . TRP A 1 91 ? -15.562 7.575 12.624 1.00 74.81 91 TRP A CA 1
ATOM 717 C C . TRP A 1 91 ? -14.859 6.432 13.371 1.00 74.81 91 TRP A C 1
ATOM 719 O O . TRP A 1 91 ? -15.366 5.306 13.418 1.00 74.81 91 TRP A O 1
ATOM 729 N N . GLY A 1 92 ? -13.719 6.711 14.003 1.00 79.19 92 GLY A N 1
ATOM 730 C CA . GLY A 1 92 ? -12.957 5.738 14.773 1.00 79.19 92 GLY A CA 1
ATOM 731 C C . GLY A 1 92 ? -12.161 4.750 13.914 1.00 79.19 92 GLY A C 1
ATOM 732 O O . GLY A 1 92 ? -12.294 4.642 12.695 1.00 79.19 92 GLY A O 1
ATOM 733 N N . ARG A 1 93 ? -11.333 3.951 14.593 1.00 72.69 93 ARG A N 1
ATOM 734 C CA . ARG A 1 93 ? -10.323 3.070 13.980 1.00 72.69 93 ARG A CA 1
ATOM 735 C C . ARG A 1 93 ? -10.897 1.968 13.078 1.00 72.69 93 ARG A C 1
ATOM 737 O O . ARG A 1 93 ? -10.224 1.524 12.158 1.00 72.69 93 ARG A O 1
ATOM 744 N N . LYS A 1 94 ? -12.144 1.531 13.306 1.00 74.00 94 LYS A N 1
ATOM 745 C CA . LYS A 1 94 ? -12.818 0.527 12.456 1.00 74.00 94 LYS A CA 1
ATOM 746 C C . LYS A 1 94 ? -13.153 1.074 11.065 1.00 74.00 94 LYS A C 1
ATOM 748 O O . LYS A 1 94 ? -13.030 0.338 10.092 1.00 74.00 94 LYS A O 1
ATOM 753 N N . ALA A 1 95 ? -13.547 2.345 10.976 1.00 76.00 95 ALA A N 1
ATOM 754 C CA . ALA A 1 95 ? -13.859 2.980 9.701 1.00 76.00 95 ALA A CA 1
ATOM 755 C C . ALA A 1 95 ? -12.605 3.151 8.844 1.00 76.00 95 ALA A C 1
ATOM 757 O O . ALA A 1 95 ? -12.665 2.889 7.652 1.00 76.00 95 ALA A O 1
ATOM 758 N N . VAL A 1 96 ? -11.463 3.462 9.468 1.00 77.56 96 VAL A N 1
ATOM 759 C CA . VAL A 1 96 ? -10.158 3.545 8.792 1.00 77.56 96 VAL A CA 1
ATOM 760 C C . VAL A 1 96 ? -9.802 2.235 8.091 1.00 77.56 96 VAL A C 1
ATOM 762 O O . VAL A 1 96 ? -9.430 2.245 6.920 1.00 77.56 96 VAL A O 1
ATOM 765 N N . PHE A 1 97 ? -9.951 1.098 8.779 1.00 78.62 97 PHE A N 1
ATOM 766 C CA . PHE A 1 97 ? -9.689 -0.207 8.167 1.00 78.62 97 PHE A CA 1
ATOM 767 C C . PHE A 1 97 ? -10.653 -0.503 7.015 1.00 78.62 97 PHE A C 1
ATOM 769 O O . PHE A 1 97 ? -10.212 -0.973 5.973 1.00 78.62 97 PHE A O 1
ATOM 776 N N . ALA A 1 98 ? -11.942 -0.182 7.161 1.00 79.31 98 ALA A N 1
ATOM 777 C CA . ALA A 1 98 ? -12.917 -0.378 6.090 1.00 79.31 98 ALA A CA 1
ATOM 778 C C . ALA A 1 98 ? -12.610 0.491 4.858 1.00 79.31 98 ALA A C 1
ATOM 780 O O . ALA A 1 98 ? -12.615 -0.015 3.737 1.00 79.31 98 ALA A O 1
ATOM 781 N N . THR A 1 99 ? -12.285 1.773 5.052 1.00 80.12 99 THR A N 1
ATOM 782 C CA . THR A 1 99 ? -11.910 2.674 3.953 1.00 80.12 99 THR A CA 1
ATOM 783 C C . THR A 1 99 ? -10.613 2.235 3.283 1.00 80.12 99 THR A C 1
ATOM 785 O O . THR A 1 99 ? -10.550 2.214 2.060 1.00 80.12 99 THR A O 1
ATOM 788 N N . ALA A 1 100 ? -9.610 1.806 4.057 1.00 81.00 100 ALA A N 1
ATOM 789 C CA . ALA A 1 100 ? -8.358 1.292 3.507 1.00 81.00 100 ALA A CA 1
ATOM 790 C C . ALA A 1 100 ? -8.588 0.028 2.661 1.00 81.00 100 ALA A C 1
ATOM 792 O O . ALA A 1 100 ? -8.077 -0.064 1.548 1.00 81.00 100 ALA A O 1
ATOM 793 N N . SER A 1 101 ? -9.408 -0.914 3.140 1.00 81.19 101 SER A N 1
ATOM 794 C CA . SER A 1 101 ? -9.750 -2.121 2.378 1.00 81.19 101 SER A CA 1
ATOM 795 C C . SER A 1 101 ? -10.479 -1.805 1.071 1.00 81.19 101 SER A C 1
ATOM 797 O O . SER A 1 101 ? -10.149 -2.397 0.048 1.00 81.19 101 SER A O 1
ATOM 799 N N . VAL A 1 102 ? -11.429 -0.864 1.072 1.00 84.19 102 VAL A N 1
ATOM 800 C CA . VAL A 1 102 ? -12.132 -0.452 -0.157 1.00 84.19 102 VAL A CA 1
ATOM 801 C C . VAL A 1 102 ? -11.170 0.197 -1.151 1.00 84.19 102 VAL A C 1
ATOM 803 O O . VAL A 1 102 ? -11.226 -0.132 -2.333 1.00 84.19 102 VAL A O 1
ATOM 806 N N . CYS A 1 103 ? -10.264 1.063 -0.690 1.00 82.81 103 CYS A N 1
ATOM 807 C CA . CYS A 1 103 ? -9.266 1.689 -1.557 1.00 82.81 103 CYS A CA 1
ATOM 808 C C . CYS A 1 103 ? -8.325 0.661 -2.200 1.00 82.81 103 CYS A C 1
ATOM 810 O O . CYS A 1 103 ? -8.059 0.763 -3.392 1.00 82.81 103 CYS A O 1
ATOM 812 N N . ILE A 1 104 ? -7.871 -0.349 -1.448 1.00 81.56 104 ILE A N 1
ATOM 813 C CA . ILE A 1 104 ? -7.017 -1.423 -1.986 1.00 81.56 104 ILE A CA 1
ATOM 814 C C . ILE A 1 104 ? -7.773 -2.248 -3.034 1.00 81.56 104 ILE A C 1
ATOM 816 O O . ILE A 1 104 ? -7.235 -2.529 -4.099 1.00 81.56 104 ILE A O 1
ATOM 820 N N . VAL A 1 105 ? -9.031 -2.613 -2.765 1.00 84.00 105 VAL A N 1
ATOM 821 C CA . VAL A 1 105 ? -9.846 -3.375 -3.725 1.00 84.00 105 VAL A CA 1
ATOM 822 C C . VAL A 1 105 ? -10.114 -2.559 -4.987 1.00 84.00 105 VAL A C 1
ATOM 824 O O . VAL A 1 105 ? -9.995 -3.090 -6.084 1.00 84.00 105 VAL A O 1
ATOM 827 N N . ALA A 1 106 ? -10.436 -1.272 -4.849 1.00 84.94 106 ALA A N 1
ATOM 828 C CA . ALA A 1 106 ? -10.615 -0.386 -5.993 1.00 84.94 106 ALA A CA 1
ATOM 829 C C . ALA A 1 106 ? -9.321 -0.256 -6.813 1.00 84.94 106 ALA A C 1
ATOM 831 O O . ALA A 1 106 ? -9.376 -0.351 -8.034 1.00 84.94 106 ALA A O 1
ATOM 832 N N . GLY A 1 107 ? -8.171 -0.110 -6.149 1.00 78.62 107 GLY A N 1
ATOM 833 C CA . GLY A 1 107 ? -6.861 -0.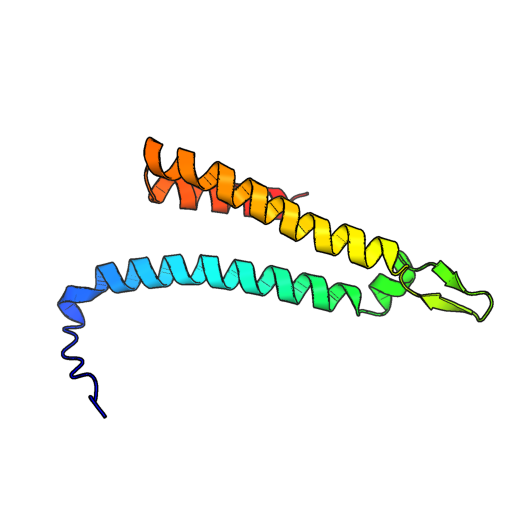064 -6.801 1.00 78.62 107 GLY A CA 1
ATOM 834 C C . GLY A 1 107 ? -6.458 -1.371 -7.488 1.00 78.62 107 GLY A C 1
ATOM 835 O O . GLY A 1 107 ? -5.721 -1.325 -8.456 1.00 78.62 107 GLY A O 1
ATOM 836 N N . ALA A 1 108 ? -6.956 -2.524 -7.033 1.00 78.56 108 ALA A N 1
ATOM 837 C CA . ALA A 1 108 ? -6.709 -3.812 -7.686 1.00 78.56 108 ALA A CA 1
ATOM 838 C C . ALA A 1 108 ? -7.601 -4.064 -8.917 1.00 78.56 108 ALA A C 1
ATOM 840 O O . ALA A 1 108 ? -7.309 -4.956 -9.710 1.00 78.56 108 ALA A O 1
ATOM 841 N N . ILE A 1 109 ? -8.726 -3.349 -9.034 1.00 82.44 109 ILE A N 1
ATOM 842 C CA . ILE A 1 109 ? -9.668 -3.485 -10.157 1.00 82.44 109 ILE A CA 1
ATOM 843 C C . ILE A 1 109 ? -9.251 -2.613 -11.347 1.00 82.44 109 ILE A C 1
ATOM 845 O O . ILE A 1 109 ? -9.500 -3.002 -12.488 1.00 82.44 109 ILE A O 1
ATOM 849 N N . VAL A 1 110 ? -8.700 -1.428 -11.072 1.00 67.88 110 VAL A N 1
ATOM 850 C CA . VAL A 1 110 ? -8.245 -0.451 -12.076 1.00 67.88 110 VAL A CA 1
ATOM 851 C C . VAL A 1 110 ? -6.866 -0.834 -12.592 1.00 67.88 110 VAL A C 1
ATOM 853 O O . VAL A 1 110 ? -6.684 -0.762 -13.827 1.00 67.88 110 VAL A O 1
#

InterPro domains:
  IPR005828 Major facilitator, sugar transporter-like [PF00083] (20-109)
  IPR020846 Major facilitator superfamil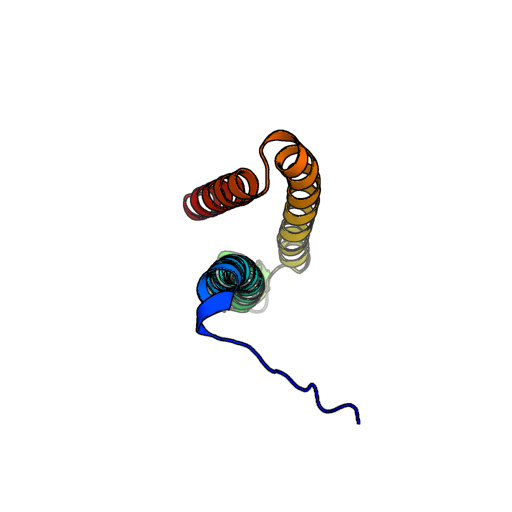y domain [PS50850] (19-110)
  IPR036259 MFS transporter superfamily [G3DSA:1.20.1250.20] (11-110)
  IPR036259 MFS transporter superfamily [SSF103473] (13-109)
  IPR050360 Major Facilitator Superfamily Sugar Transporters [PTHR48022] (11-110)

Mean predicted aligned error: 10.3 Å

pLDDT: mean 76.42, std 10.88, range [40.91, 91.44]

Radius of gyration: 20.78 Å; Cα contacts (8 Å, |Δi|>4): 35; chains: 1; bounding box: 38×30×64 Å

Foldseek 3Di:
DPPPPPPDPCVVCVVVVVVVVVVVVVVVVVVCVLVVLVVLQPDPVSQVVQFDQDPVRDGGHDPVVVVVVNVVVVVVVVVLVVVLVVQCVPVNDVSSVVVVVVVVVVVVVD

Secondary structure (DSSP, 8-state):
---------HHHHHHHHHHHHHHHHHHHHHHHHHHHHHHHHT-HHHHHHHSEE-TTS-EE--HHHHHHHHHHHHHHHHHHHHHHHHHHHHH-HHHHHHHHHHHHHHHHH-